Protein AF-A0A529JWL6-F1 (afdb_monomer)

Solvent-accessible surface area (backbone atoms only — not comparable to full-atom values): 9839 Å² total; per-residue (Å²): 133,87,52,90,36,44,70,46,51,49,50,80,41,69,64,76,77,77,43,55,65,69,27,37,66,40,86,48,99,91,45,70,48,69,49,48,100,53,53,45,78,74,45,37,69,55,52,40,50,47,36,57,48,30,50,21,13,23,59,88,80,44,39,93,70,64,58,85,67,98,51,76,62,84,35,69,44,78,79,69,52,75,73,53,47,50,50,47,51,55,41,43,75,72,74,47,67,80,52,67,65,31,27,15,45,39,62,70,55,35,54,72,80,41,95,60,98,66,70,72,57,63,71,93,61,78,22,57,40,25,49,37,71,19,53,45,51,59,52,58,72,41,87,91,52,80,90,82,77,96,73,80,87,86,80,84,86,80,85,130

Sequence (160 aa):
YYYVGGNSKFYGAVLIRYRRQDFSAMEHYGGISPAWPFSYEHFEPWYSRAEQLFRVRGALGEDPTEPFHSIPYAFGPVPDEPPIARARAELKGLGLHPASLPLGVDIDAWLKDGQTGWDAFPNTGTGKVDAQTGPLTEALTD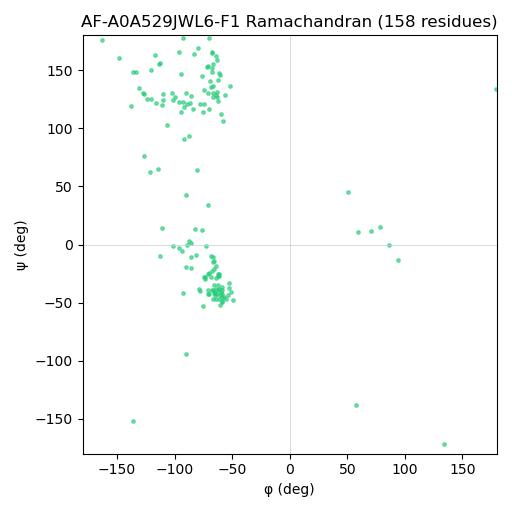RNIRLETGAHVEYLEASS

Structure (mmCIF, N/CA/C/O backbone):
data_AF-A0A529JWL6-F1
#
_entry.id   AF-A0A529JWL6-F1
#
loop_
_atom_site.group_PDB
_atom_site.id
_atom_site.type_symbol
_atom_site.label_atom_id
_atom_site.label_alt_id
_atom_site.label_comp_id
_atom_site.label_asym_id
_atom_site.label_entity_id
_atom_site.label_seq_id
_atom_site.pdbx_PDB_ins_code
_atom_site.Cartn_x
_atom_site.Cartn_y
_atom_site.Cartn_z
_atom_site.occupancy
_atom_site.B_iso_or_equiv
_atom_site.auth_seq_id
_atom_site.auth_comp_id
_atom_site.auth_asym_id
_atom_site.auth_atom_id
_atom_site.pdbx_PDB_model_num
ATOM 1 N N . TYR A 1 1 ? 0.343 8.907 -19.791 1.00 52.03 1 TYR A N 1
ATOM 2 C CA . TYR A 1 1 ? 0.206 8.009 -18.625 1.00 52.03 1 TYR A CA 1
ATOM 3 C C . TYR A 1 1 ? 0.906 6.660 -18.829 1.00 52.03 1 TYR A C 1
ATOM 5 O O . TYR A 1 1 ? 0.469 5.662 -18.278 1.00 52.03 1 TYR A O 1
ATOM 13 N N . TYR A 1 2 ? 2.026 6.613 -19.560 1.00 69.19 2 TYR A N 1
ATOM 14 C CA . TYR A 1 2 ? 2.760 5.370 -19.823 1.00 69.19 2 TYR A CA 1
ATOM 15 C C . TYR A 1 2 ? 4.216 5.559 -19.407 1.00 69.19 2 TYR A C 1
ATOM 17 O O . TYR A 1 2 ? 5.091 5.808 -20.228 1.00 69.19 2 TYR A O 1
ATOM 25 N N . TYR A 1 3 ? 4.439 5.528 -18.097 1.00 85.69 3 TYR A N 1
ATOM 26 C CA . TYR A 1 3 ? 5.771 5.522 -17.500 1.00 85.69 3 TYR A CA 1
ATOM 27 C C . TYR A 1 3 ? 5.987 4.188 -16.800 1.00 85.69 3 TYR A C 1
ATOM 29 O O . TYR A 1 3 ? 5.025 3.536 -16.386 1.00 85.69 3 TYR A O 1
ATOM 37 N N . VAL A 1 4 ? 7.247 3.792 -16.640 1.00 90.50 4 VAL A N 1
ATOM 38 C CA . VAL A 1 4 ? 7.602 2.634 -15.815 1.00 90.50 4 VAL A CA 1
ATOM 39 C C . VAL A 1 4 ? 7.043 2.861 -14.401 1.00 90.50 4 VAL A C 1
ATOM 41 O O . VAL A 1 4 ? 7.210 3.938 -13.840 1.00 90.50 4 VAL A O 1
ATOM 44 N N . GLY A 1 5 ? 6.303 1.886 -13.862 1.00 89.62 5 GLY A N 1
ATOM 45 C CA . GLY A 1 5 ? 5.543 2.008 -12.605 1.00 89.62 5 GLY A CA 1
ATOM 46 C C . GLY A 1 5 ? 4.069 2.425 -12.769 1.00 89.62 5 GLY A C 1
ATOM 47 O O . GLY A 1 5 ? 3.274 2.269 -11.840 1.00 89.62 5 GLY A O 1
ATOM 48 N N . GLY A 1 6 ? 3.661 2.898 -13.949 1.00 90.12 6 GLY A N 1
ATOM 49 C CA . GLY A 1 6 ? 2.260 3.171 -14.282 1.00 90.12 6 GLY A CA 1
ATOM 50 C C . GLY A 1 6 ? 1.580 4.160 -13.329 1.00 90.12 6 GLY A C 1
ATOM 51 O O . GLY A 1 6 ? 2.167 5.161 -12.915 1.00 90.12 6 GLY A O 1
ATOM 52 N N . ASN A 1 7 ? 0.329 3.873 -12.959 1.00 88.50 7 ASN A N 1
ATOM 53 C CA . ASN A 1 7 ? -0.484 4.763 -12.119 1.00 88.50 7 ASN A CA 1
ATOM 54 C C . ASN A 1 7 ? 0.052 4.924 -10.687 1.00 88.50 7 ASN A C 1
ATOM 56 O O . ASN A 1 7 ? -0.225 5.938 -10.047 1.00 88.50 7 ASN A O 1
ATOM 60 N N . SER A 1 8 ? 0.874 3.990 -10.197 1.00 89.00 8 SER A N 1
ATOM 61 C CA . SER A 1 8 ? 1.496 4.113 -8.869 1.00 89.00 8 SER A CA 1
ATOM 62 C C . SER A 1 8 ? 2.486 5.284 -8.772 1.00 89.00 8 SER A C 1
ATOM 64 O O . SER A 1 8 ? 2.791 5.753 -7.683 1.00 89.00 8 SER A O 1
ATOM 66 N N . LYS A 1 9 ? 2.903 5.878 -9.898 1.00 86.19 9 LYS A N 1
ATOM 67 C CA . LYS A 1 9 ? 3.632 7.157 -9.883 1.00 86.19 9 LYS A CA 1
ATOM 68 C C . LYS A 1 9 ? 2.809 8.310 -9.297 1.00 86.19 9 LYS A C 1
ATOM 70 O O . LYS A 1 9 ? 3.367 9.231 -8.702 1.00 86.19 9 LYS A O 1
ATOM 75 N N . PHE A 1 10 ? 1.483 8.240 -9.392 1.00 82.81 10 PHE A N 1
ATOM 76 C CA . PHE A 1 10 ? 0.569 9.326 -9.023 1.00 82.81 10 PHE A CA 1
ATOM 77 C C . PHE A 1 10 ? -0.303 9.030 -7.800 1.00 82.81 10 PHE A C 1
ATOM 79 O O . PHE A 1 10 ? -0.957 9.935 -7.303 1.00 82.81 10 PHE A O 1
ATOM 86 N N . TYR A 1 11 ? -0.320 7.795 -7.299 1.00 85.94 11 TYR A N 1
ATOM 87 C CA . TYR A 1 11 ? -1.153 7.435 -6.148 1.00 85.94 11 TYR A CA 1
ATOM 88 C C . TYR A 1 11 ? -0.700 8.114 -4.833 1.00 85.94 11 TYR A C 1
ATOM 90 O O . TYR A 1 11 ? 0.433 8.597 -4.740 1.00 85.94 11 TYR A O 1
ATOM 98 N N . GLY A 1 12 ? -1.557 8.093 -3.809 1.00 87.50 12 GLY A N 1
ATOM 99 C CA . GLY A 1 12 ? -1.258 8.605 -2.459 1.00 87.50 12 GLY A CA 1
ATOM 100 C C . GLY A 1 12 ? -0.485 7.631 -1.556 1.00 87.50 12 GLY A C 1
ATOM 101 O O . GLY A 1 12 ? -0.454 7.809 -0.349 1.00 87.50 12 GLY A O 1
ATOM 102 N N . ALA A 1 13 ? 0.083 6.554 -2.112 1.00 91.25 13 ALA A N 1
ATOM 103 C CA . ALA A 1 13 ? 0.859 5.534 -1.391 1.00 91.25 13 ALA A CA 1
ATOM 104 C C . ALA A 1 13 ? 0.151 4.779 -0.252 1.00 91.25 13 ALA A C 1
ATOM 106 O O . ALA A 1 13 ? 0.805 4.030 0.472 1.00 91.25 13 ALA A O 1
ATOM 107 N N . VAL A 1 14 ? -1.168 4.919 -0.119 1.00 94.50 14 VAL A N 1
ATOM 108 C CA . VAL A 1 14 ? -1.974 4.143 0.829 1.00 94.50 14 VAL A CA 1
ATOM 109 C C . VAL A 1 14 ? -2.146 2.715 0.308 1.00 94.50 14 VAL A C 1
ATOM 111 O O . VAL A 1 14 ? -2.683 2.504 -0.780 1.00 94.50 14 VAL A O 1
ATOM 114 N N . LEU A 1 15 ? -1.691 1.734 1.086 1.00 95.69 15 LEU A N 1
ATOM 115 C CA . LEU A 1 15 ? -1.617 0.319 0.707 1.00 95.69 15 LEU A CA 1
ATOM 116 C C . LEU A 1 15 ? -2.435 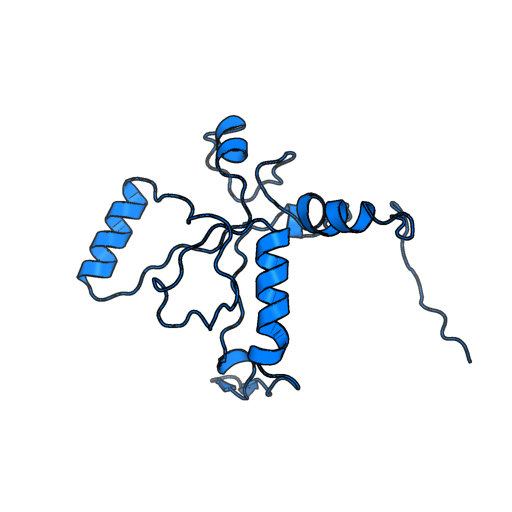-0.545 1.678 1.00 95.69 15 LEU A C 1
ATOM 118 O O . LEU A 1 15 ? -1.904 -1.389 2.391 1.00 95.69 15 LEU A O 1
ATOM 122 N N . ILE A 1 16 ? -3.744 -0.297 1.726 1.00 95.88 16 ILE A N 1
ATOM 123 C CA . ILE A 1 16 ? -4.677 -1.013 2.608 1.00 95.88 16 ILE A CA 1
ATOM 124 C C . ILE A 1 16 ? -4.949 -2.425 2.067 1.00 95.88 16 ILE A C 1
ATOM 126 O O . ILE A 1 16 ? -5.266 -2.597 0.886 1.00 95.88 16 ILE A O 1
ATOM 130 N N . ARG A 1 17 ? -4.876 -3.436 2.943 1.00 97.44 17 ARG A N 1
ATOM 131 C CA . ARG A 1 17 ? -5.356 -4.791 2.637 1.00 97.44 17 ARG A CA 1
ATOM 132 C C . ARG A 1 17 ? -6.875 -4.797 2.494 1.00 97.44 17 ARG A C 1
ATOM 134 O O . ARG A 1 17 ? -7.582 -4.095 3.214 1.00 97.44 17 ARG A O 1
ATOM 141 N N . TYR A 1 18 ? -7.387 -5.672 1.638 1.00 96.50 18 TYR A N 1
ATOM 142 C CA . TYR A 1 18 ? -8.810 -6.005 1.690 1.00 96.50 18 TYR A CA 1
ATOM 143 C C . TYR A 1 18 ? -9.138 -6.636 3.044 1.00 96.50 18 TYR A C 1
ATOM 145 O O . TYR A 1 18 ? -8.307 -7.328 3.643 1.00 96.50 18 TYR A O 1
ATOM 153 N N . ARG A 1 19 ? -10.356 -6.407 3.529 1.00 95.81 19 ARG A N 1
ATOM 154 C CA . ARG A 1 19 ? -10.857 -7.013 4.761 1.00 95.81 19 ARG A CA 1
ATOM 155 C C . ARG A 1 19 ? -11.131 -8.485 4.513 1.00 95.81 19 ARG A C 1
ATOM 157 O O . ARG A 1 19 ? -11.481 -8.889 3.410 1.00 95.81 19 ARG A O 1
ATOM 164 N N . ARG A 1 20 ? -11.052 -9.306 5.565 1.00 96.56 20 ARG A N 1
ATOM 165 C CA . ARG A 1 20 ? -11.373 -10.742 5.458 1.00 96.56 20 ARG A CA 1
ATOM 166 C C . ARG A 1 20 ? -12.760 -10.981 4.844 1.00 96.56 20 ARG A C 1
ATOM 168 O O . ARG A 1 20 ? -12.939 -11.924 4.080 1.00 96.56 20 ARG A O 1
ATOM 175 N N . GLN A 1 21 ? -13.723 -10.125 5.182 1.00 95.00 21 GLN A N 1
ATOM 176 C CA . GLN A 1 21 ? -15.107 -10.212 4.714 1.00 95.00 21 GLN A CA 1
ATOM 177 C C . GLN A 1 21 ? -15.246 -9.925 3.214 1.00 95.00 21 GLN A C 1
ATOM 179 O O . GLN A 1 21 ? -16.106 -10.537 2.592 1.00 95.00 21 GLN A O 1
ATOM 184 N N . ASP A 1 22 ? -14.356 -9.117 2.623 1.00 95.31 22 ASP A N 1
ATOM 185 C CA . ASP A 1 22 ? -14.384 -8.775 1.190 1.00 95.31 22 ASP A CA 1
ATOM 186 C C . ASP A 1 22 ? -14.154 -10.003 0.287 1.00 95.31 22 ASP A C 1
ATOM 188 O O . ASP A 1 22 ? -14.491 -9.989 -0.895 1.00 95.31 22 ASP A O 1
ATOM 192 N N . PHE A 1 23 ? -13.594 -11.086 0.841 1.00 97.12 23 PHE A N 1
ATOM 193 C CA . PHE A 1 23 ? -13.409 -12.365 0.146 1.00 97.12 23 PHE A CA 1
ATOM 194 C C . PHE A 1 23 ? -14.645 -13.277 0.226 1.00 97.12 23 PHE A C 1
ATOM 196 O O . PHE A 1 23 ? -14.707 -14.294 -0.464 1.00 97.12 23 PHE A O 1
ATOM 203 N N . SER A 1 24 ? -15.631 -12.936 1.058 1.00 96.31 24 SER A N 1
ATOM 204 C CA . SER A 1 24 ? -16.904 -13.656 1.192 1.00 96.31 24 SER A CA 1
ATOM 205 C C . SER A 1 24 ? -17.995 -13.008 0.340 1.00 96.31 24 SER A C 1
ATOM 207 O O . SER A 1 24 ? -17.852 -11.879 -0.118 1.00 96.31 24 SER A O 1
ATOM 209 N N . ALA A 1 25 ? -19.111 -13.711 0.136 1.00 96.94 25 ALA A N 1
ATOM 210 C CA . ALA A 1 25 ? -20.277 -13.086 -0.476 1.00 96.94 25 ALA A CA 1
ATOM 211 C C . ALA A 1 25 ? -20.833 -12.012 0.471 1.00 96.94 25 ALA A C 1
ATOM 213 O O . ALA A 1 25 ? -21.052 -12.288 1.653 1.00 96.94 25 ALA A O 1
ATOM 214 N N . MET A 1 26 ? -21.067 -10.808 -0.047 1.00 94.75 26 MET A N 1
ATOM 215 C CA . MET A 1 26 ? -21.571 -9.676 0.730 1.00 94.75 26 MET A CA 1
ATOM 216 C C . MET A 1 26 ? -22.803 -9.075 0.069 1.00 94.75 26 MET A C 1
ATOM 218 O O . MET A 1 26 ? -22.806 -8.781 -1.126 1.00 94.75 26 MET A O 1
ATOM 222 N N . GLU A 1 27 ? -23.852 -8.880 0.859 1.00 95.31 27 GLU A N 1
ATOM 223 C CA . GLU A 1 27 ? -25.057 -8.189 0.419 1.00 95.31 27 GLU A CA 1
ATOM 224 C C . GLU A 1 27 ? -24.891 -6.682 0.628 1.00 95.31 27 GLU A C 1
ATOM 226 O O . GLU A 1 27 ? -24.658 -6.204 1.740 1.00 95.31 27 GLU A O 1
ATOM 231 N N . HIS A 1 28 ? -25.018 -5.927 -0.456 1.00 92.88 28 HIS A N 1
ATOM 232 C CA . HIS A 1 28 ? -25.075 -4.474 -0.445 1.00 92.88 28 HIS A CA 1
ATOM 233 C C . HIS A 1 28 ? -26.430 -4.017 -0.980 1.00 92.88 28 HIS A C 1
ATOM 235 O O . HIS A 1 28 ? -27.121 -4.750 -1.684 1.00 92.88 28 HIS A O 1
ATOM 241 N N . TYR A 1 29 ? -26.783 -2.756 -0.728 1.00 93.00 29 TYR A N 1
ATOM 242 C CA . TYR A 1 29 ? -28.035 -2.174 -1.224 1.00 93.00 29 TYR A CA 1
ATOM 243 C C . TYR A 1 29 ? -28.225 -2.339 -2.748 1.00 93.00 29 TYR A C 1
ATOM 245 O O . TYR A 1 29 ? -29.344 -2.498 -3.222 1.00 93.00 29 TYR A O 1
ATOM 253 N N . GLY A 1 30 ? -27.127 -2.313 -3.515 1.00 93.56 30 GLY A N 1
ATOM 254 C CA . GLY A 1 30 ? -27.131 -2.453 -4.976 1.00 93.56 30 GLY A CA 1
ATOM 255 C C . GLY A 1 30 ? -27.033 -3.889 -5.506 1.00 93.56 30 GLY A C 1
ATOM 256 O O . GLY A 1 30 ? -27.008 -4.064 -6.722 1.00 93.56 30 GLY A O 1
ATOM 257 N N . GLY A 1 31 ? -26.951 -4.901 -4.638 1.00 94.75 31 GLY A N 1
ATOM 258 C CA . GLY A 1 31 ? -26.814 -6.306 -5.025 1.00 94.75 31 GLY A CA 1
ATOM 259 C C . GLY A 1 31 ? -25.738 -7.058 -4.242 1.00 94.75 31 GLY A C 1
ATOM 260 O O . GLY A 1 31 ? -25.176 -6.558 -3.268 1.00 94.75 31 GLY A O 1
ATOM 261 N N . ILE A 1 32 ? -25.458 -8.284 -4.681 1.00 96.31 32 ILE A N 1
ATOM 262 C CA . ILE A 1 32 ? -24.499 -9.181 -4.030 1.00 96.31 32 ILE A CA 1
ATOM 263 C C . ILE A 1 32 ? -23.123 -9.012 -4.679 1.00 96.31 32 ILE A C 1
ATOM 265 O O . ILE A 1 32 ? -22.975 -9.235 -5.881 1.00 96.31 32 ILE A O 1
ATOM 269 N N . SER A 1 33 ? -22.113 -8.673 -3.876 1.00 94.81 33 SER A N 1
ATOM 270 C CA . SER A 1 33 ? -20.712 -8.894 -4.238 1.00 94.81 33 SER A CA 1
ATOM 271 C C . SER A 1 33 ? -20.423 -10.389 -4.071 1.00 94.81 33 SER A C 1
ATOM 273 O O . SER A 1 33 ? -20.543 -10.894 -2.949 1.00 94.81 33 SER A O 1
ATOM 275 N N . PRO A 1 34 ? -20.137 -11.142 -5.148 1.00 96.56 34 PRO A N 1
ATOM 276 C CA . PRO A 1 34 ? -19.907 -12.575 -5.041 1.00 96.56 34 PRO A CA 1
ATOM 277 C C . PRO A 1 34 ? -18.619 -12.867 -4.266 1.00 96.56 34 PRO A C 1
ATOM 279 O O . PRO A 1 34 ? -17.669 -12.086 -4.288 1.00 96.56 34 PRO A O 1
ATOM 282 N N . ALA A 1 35 ? -18.582 -14.029 -3.614 1.00 97.50 35 ALA A N 1
ATOM 283 C CA . ALA A 1 35 ? -17.377 -14.499 -2.946 1.00 97.50 35 ALA A CA 1
ATOM 284 C C . ALA A 1 35 ? -16.224 -14.664 -3.943 1.00 97.50 35 ALA A C 1
ATOM 286 O O . ALA A 1 35 ? -16.419 -15.090 -5.087 1.00 97.50 35 ALA A O 1
ATOM 287 N N . TRP A 1 36 ? -15.013 -14.389 -3.474 1.00 97.62 36 TRP A N 1
ATOM 288 C CA . TRP A 1 36 ? -13.808 -14.717 -4.217 1.00 97.62 36 TRP A CA 1
ATOM 289 C C . TRP A 1 36 ? -13.597 -16.238 -4.210 1.00 97.62 36 TRP A C 1
ATOM 291 O O . TRP A 1 36 ? -14.003 -16.919 -3.266 1.00 97.62 36 TRP A O 1
ATOM 301 N N . PRO A 1 37 ? -12.916 -16.801 -5.223 1.00 97.38 37 PRO A N 1
ATOM 302 C CA . PRO A 1 37 ? -12.588 -18.228 -5.237 1.00 97.38 37 PRO A CA 1
ATOM 303 C C . PRO A 1 37 ? -11.558 -18.630 -4.164 1.00 97.38 37 PRO A C 1
ATOM 305 O O . PRO A 1 37 ? -11.333 -19.820 -3.953 1.00 97.38 37 PRO A O 1
ATOM 308 N N . PHE A 1 38 ? -10.934 -17.662 -3.484 1.00 97.56 38 PHE A N 1
ATOM 309 C CA . PHE A 1 38 ? -9.939 -17.877 -2.435 1.00 97.56 38 PHE A CA 1
ATOM 310 C C . PHE A 1 38 ? -10.238 -16.993 -1.222 1.00 97.56 38 PHE A C 1
ATOM 312 O O . PHE A 1 38 ? -10.751 -15.886 -1.376 1.00 97.56 38 PHE A O 1
ATOM 319 N N . SER A 1 39 ? -9.894 -17.468 -0.022 1.00 97.81 39 SER A N 1
ATOM 320 C CA . SER A 1 39 ? -10.059 -16.691 1.208 1.00 97.81 39 SER A CA 1
ATOM 321 C C . SER A 1 39 ? -8.943 -15.662 1.392 1.00 97.81 39 SER A C 1
ATOM 323 O O . SER A 1 39 ? -7.903 -15.713 0.733 1.00 97.81 39 SER A O 1
ATOM 325 N N . TYR A 1 40 ? -9.122 -14.765 2.362 1.00 98.25 40 TYR A N 1
ATOM 326 C CA . TYR A 1 40 ? -8.071 -13.846 2.787 1.00 98.25 40 TYR A CA 1
ATOM 327 C C . TYR A 1 40 ? -6.773 -14.574 3.162 1.00 98.25 40 TYR A C 1
ATOM 329 O O . TYR A 1 40 ? -5.693 -14.161 2.757 1.00 98.25 40 TYR A O 1
ATOM 337 N N . GLU A 1 41 ? -6.868 -15.686 3.892 1.00 98.06 41 GLU A N 1
ATOM 338 C CA . GLU A 1 41 ? -5.721 -16.474 4.358 1.00 98.06 41 GLU A CA 1
ATOM 339 C C . GLU A 1 41 ? -4.884 -17.030 3.199 1.00 98.06 41 GLU A C 1
ATOM 341 O O . GLU A 1 41 ? -3.681 -17.224 3.354 1.00 98.06 41 GLU A O 1
ATOM 346 N N . HIS A 1 42 ? -5.490 -17.243 2.025 1.00 98.19 42 HIS A N 1
ATOM 347 C CA . HIS A 1 42 ? -4.754 -17.610 0.817 1.00 98.19 42 HIS A CA 1
ATOM 348 C C . HIS A 1 42 ? -3.837 -16.473 0.338 1.00 98.19 42 HIS A C 1
ATOM 350 O O . HIS A 1 42 ? -2.714 -16.718 -0.105 1.00 98.19 42 HIS A O 1
ATOM 356 N N . PHE A 1 43 ? -4.305 -15.226 0.437 1.00 98.12 43 PHE A N 1
ATOM 357 C CA . PHE A 1 43 ? -3.573 -14.035 0.006 1.00 98.12 43 PHE A CA 1
ATOM 358 C C . PHE A 1 43 ? -2.699 -13.414 1.095 1.00 98.12 43 PHE A C 1
ATOM 360 O O . PHE A 1 43 ? -1.774 -12.678 0.769 1.00 98.12 43 PHE A O 1
ATOM 367 N N . GLU A 1 44 ? -2.950 -13.709 2.369 1.00 98.44 44 GLU A N 1
ATOM 368 C CA . GLU A 1 44 ? -2.252 -13.116 3.512 1.00 98.44 44 GLU A CA 1
ATOM 369 C C . GLU A 1 44 ? -0.717 -13.160 3.372 1.00 98.44 44 GLU A C 1
ATOM 371 O O . GLU A 1 44 ? -0.096 -12.098 3.488 1.00 98.44 44 GLU A O 1
ATOM 376 N N . PRO A 1 45 ? -0.080 -14.296 3.012 1.00 98.31 45 PRO A N 1
ATOM 377 C CA . PRO A 1 45 ? 1.374 -14.329 2.863 1.00 98.31 45 PRO A CA 1
ATOM 378 C C . PRO A 1 45 ? 1.875 -13.421 1.732 1.00 98.31 45 PRO A C 1
ATOM 380 O O . PRO A 1 45 ? 2.995 -12.913 1.782 1.00 98.31 45 PRO A O 1
ATOM 383 N N . TRP A 1 46 ? 1.052 -13.208 0.703 1.00 97.81 46 TRP A N 1
ATOM 384 C CA . TRP A 1 46 ? 1.368 -12.344 -0.433 1.00 97.81 46 TRP A CA 1
ATOM 385 C C . TRP A 1 46 ? 1.175 -10.870 -0.099 1.00 97.81 46 TRP A C 1
ATOM 387 O O . TRP A 1 46 ? 2.020 -10.066 -0.486 1.00 97.81 46 TRP A O 1
ATOM 397 N N . TYR A 1 47 ? 0.144 -10.521 0.676 1.00 98.25 47 TYR A N 1
ATOM 398 C CA . TYR A 1 47 ? 0.012 -9.179 1.241 1.00 98.25 47 TYR A CA 1
ATOM 399 C C . TYR A 1 47 ? 1.214 -8.837 2.120 1.00 98.25 47 TYR A C 1
ATOM 401 O O . TYR A 1 47 ? 1.846 -7.806 1.908 1.00 98.25 47 TYR A O 1
ATOM 409 N N . SER A 1 48 ? 1.594 -9.744 3.024 1.00 98.19 48 SER A N 1
ATOM 410 C CA . SER A 1 48 ? 2.763 -9.573 3.889 1.00 98.19 48 SER A CA 1
ATOM 411 C C . SER A 1 48 ? 4.042 -9.342 3.079 1.00 98.19 48 SER A C 1
ATOM 413 O O . SER A 1 48 ? 4.789 -8.409 3.358 1.00 98.19 48 SER A O 1
ATOM 415 N N . ARG A 1 49 ? 4.283 -10.123 2.017 1.00 97.06 49 ARG A N 1
ATOM 416 C CA . ARG A 1 49 ? 5.438 -9.916 1.120 1.00 97.06 49 ARG A CA 1
ATOM 417 C C . ARG A 1 49 ? 5.370 -8.596 0.355 1.00 97.06 49 ARG A C 1
ATOM 419 O O . ARG A 1 49 ? 6.389 -7.920 0.235 1.00 97.06 49 ARG A O 1
ATOM 426 N N . ALA A 1 50 ? 4.196 -8.225 -0.153 1.00 97.06 50 ALA A N 1
ATOM 427 C CA . ALA A 1 50 ? 4.008 -6.958 -0.848 1.00 97.06 50 ALA A CA 1
ATOM 428 C C . ALA A 1 50 ? 4.321 -5.777 0.081 1.00 97.06 50 ALA A C 1
ATOM 430 O O . ALA A 1 50 ? 5.052 -4.875 -0.311 1.00 97.06 50 ALA A O 1
ATOM 431 N N . GLU A 1 51 ? 3.867 -5.814 1.333 1.00 97.81 51 GLU A N 1
ATOM 432 C CA . GLU A 1 51 ? 4.174 -4.777 2.322 1.00 97.81 51 GLU A CA 1
ATOM 433 C C . GLU A 1 51 ? 5.678 -4.617 2.568 1.00 97.81 51 GLU A C 1
ATOM 435 O O . GLU A 1 51 ? 6.150 -3.488 2.701 1.00 97.81 51 GLU A O 1
ATOM 440 N N . GLN A 1 52 ? 6.449 -5.713 2.562 1.00 96.56 52 GLN A N 1
ATOM 441 C CA . GLN A 1 52 ? 7.913 -5.639 2.644 1.00 96.56 52 GLN A CA 1
ATOM 442 C C . GLN A 1 52 ? 8.517 -4.981 1.393 1.00 96.56 52 GLN A C 1
ATOM 444 O O . GLN A 1 52 ? 9.334 -4.070 1.516 1.00 96.56 52 GLN A O 1
ATOM 449 N N . LEU A 1 53 ? 8.083 -5.392 0.194 1.00 95.19 53 LEU A N 1
ATOM 450 C CA . LEU A 1 53 ? 8.570 -4.846 -1.084 1.00 95.19 53 LEU A CA 1
ATOM 451 C C . LEU A 1 53 ? 8.267 -3.352 -1.238 1.00 95.19 53 LEU A C 1
ATOM 453 O O . LEU A 1 53 ? 9.097 -2.587 -1.726 1.00 95.19 53 LEU A O 1
ATOM 457 N N . PHE A 1 54 ? 7.084 -2.931 -0.798 1.00 95.44 54 PHE A N 1
ATOM 458 C CA . PHE A 1 54 ? 6.657 -1.535 -0.806 1.00 95.44 54 PHE A CA 1
ATOM 459 C C . PHE A 1 54 ? 7.118 -0.754 0.433 1.00 95.44 54 PHE A C 1
ATOM 461 O O . 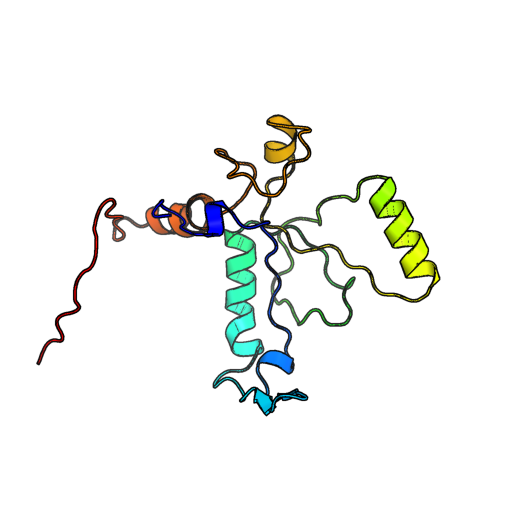PHE A 1 54 ? 6.820 0.434 0.545 1.00 95.44 54 PHE A O 1
ATOM 468 N N . ARG A 1 55 ? 7.860 -1.396 1.351 1.00 95.56 55 ARG A N 1
ATOM 469 C CA . ARG A 1 55 ? 8.381 -0.799 2.592 1.00 95.56 55 ARG A CA 1
ATOM 470 C C . ARG A 1 55 ? 7.290 -0.079 3.392 1.00 95.56 55 ARG A C 1
ATOM 472 O O . ARG A 1 55 ? 7.481 1.044 3.856 1.00 95.56 55 ARG A O 1
ATOM 479 N N . VAL A 1 56 ? 6.135 -0.723 3.523 1.00 97.12 56 VAL A N 1
ATOM 480 C CA . VAL A 1 56 ? 4.942 -0.124 4.124 1.00 97.12 56 VAL A CA 1
ATOM 481 C C . VAL A 1 56 ? 5.185 0.214 5.594 1.00 97.12 56 VAL A C 1
ATOM 483 O O . VAL A 1 56 ? 5.665 -0.609 6.378 1.00 97.12 56 VAL A O 1
ATOM 486 N N . ARG A 1 57 ? 4.829 1.448 5.949 1.00 97.50 57 ARG A N 1
ATOM 487 C CA . ARG A 1 57 ? 4.799 2.006 7.302 1.00 97.50 57 ARG A CA 1
ATOM 488 C C . ARG A 1 57 ? 3.388 1.902 7.851 1.00 97.50 57 ARG A C 1
ATOM 490 O O . ARG A 1 57 ? 2.479 2.464 7.247 1.00 97.50 57 ARG A O 1
ATOM 497 N N . GLY A 1 58 ? 3.198 1.238 8.985 1.00 97.12 58 GLY A N 1
ATOM 498 C CA . GLY A 1 58 ? 1.863 1.037 9.551 1.00 97.12 58 GLY A CA 1
ATOM 499 C C . GLY A 1 58 ? 1.879 0.630 11.020 1.00 97.12 58 GLY A C 1
ATOM 500 O O . GLY A 1 58 ? 2.941 0.438 11.614 1.00 97.12 58 GLY A O 1
ATOM 501 N N . ALA A 1 59 ? 0.690 0.510 11.610 1.00 96.94 59 ALA A N 1
ATOM 502 C CA . ALA A 1 59 ? 0.500 0.098 12.997 1.00 96.94 59 ALA A CA 1
ATOM 503 C C . ALA A 1 59 ? -0.663 -0.890 13.108 1.00 96.94 59 ALA A C 1
ATOM 505 O O . ALA A 1 59 ? -1.802 -0.538 12.820 1.00 96.94 59 ALA A O 1
ATOM 506 N N . LEU A 1 60 ? -0.366 -2.104 13.574 1.00 96.38 60 LEU A N 1
ATOM 507 C CA . LEU A 1 60 ? -1.386 -3.118 13.825 1.00 96.38 60 LEU A CA 1
ATOM 508 C C . LEU A 1 60 ? -2.148 -2.823 15.118 1.00 96.38 60 LEU A C 1
ATOM 510 O O . LEU A 1 60 ? -1.571 -2.378 16.111 1.00 96.38 60 LEU A O 1
ATOM 514 N N . GLY A 1 61 ? -3.440 -3.147 15.116 1.00 94.88 61 GLY A N 1
ATOM 515 C CA . GLY A 1 61 ? -4.306 -3.062 16.294 1.00 94.88 61 GLY A CA 1
ATOM 516 C C . GLY A 1 61 ? -4.939 -1.689 16.534 1.00 94.88 61 GLY A C 1
ATOM 517 O O . GLY A 1 61 ? -5.705 -1.549 17.486 1.00 94.88 61 GLY A O 1
ATOM 518 N N . GLU A 1 62 ? -4.664 -0.688 15.690 1.00 95.31 62 GLU A N 1
ATOM 519 C CA . GLU A 1 62 ? -5.398 0.585 15.725 1.00 95.31 62 GLU A CA 1
ATOM 520 C C . GLU A 1 62 ? -6.775 0.471 15.058 1.00 95.31 62 GLU A C 1
ATOM 522 O O . GLU A 1 62 ? -7.757 1.013 15.568 1.00 95.31 62 GLU A O 1
ATOM 527 N N . ASP A 1 63 ? -6.845 -0.249 13.937 1.00 95.38 63 ASP A N 1
ATOM 528 C CA . ASP A 1 63 ? -8.081 -0.540 13.218 1.00 95.38 63 ASP A CA 1
ATOM 529 C C . ASP A 1 63 ? -8.631 -1.909 13.661 1.00 95.38 63 ASP A C 1
ATOM 531 O O . ASP A 1 63 ? -8.016 -2.941 13.378 1.00 95.38 63 ASP A O 1
ATOM 535 N N . PRO A 1 64 ? -9.802 -1.964 14.324 1.00 94.25 64 PRO A N 1
ATOM 536 C CA . PRO A 1 64 ? -10.389 -3.223 14.789 1.00 94.25 64 PRO A CA 1
ATOM 537 C C . PRO A 1 64 ? -10.828 -4.151 13.645 1.00 94.25 64 PRO A C 1
ATOM 539 O O . PRO A 1 64 ? -11.171 -5.307 13.888 1.00 94.25 64 PRO A O 1
ATOM 542 N N . THR A 1 65 ? -10.849 -3.652 12.408 1.00 94.12 65 THR A N 1
ATOM 543 C CA . THR A 1 65 ? -11.193 -4.405 11.200 1.00 94.12 65 THR A CA 1
ATOM 544 C C . THR A 1 65 ? -9.966 -4.819 10.388 1.00 94.12 65 THR A C 1
ATOM 546 O O . THR A 1 65 ? -10.114 -5.460 9.343 1.00 94.12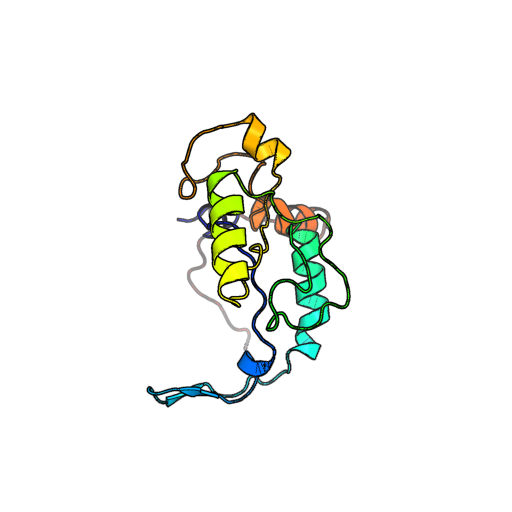 65 THR A O 1
ATOM 549 N N . GLU A 1 66 ? -8.750 -4.454 10.811 1.00 95.94 66 GLU A N 1
ATOM 550 C CA . GLU A 1 66 ? -7.525 -4.899 10.145 1.00 95.94 66 GLU A CA 1
ATOM 551 C C . GLU A 1 66 ? -7.424 -6.429 10.223 1.00 95.94 66 GLU A C 1
ATOM 553 O O . GLU A 1 66 ? -7.547 -7.010 11.307 1.00 95.94 66 GLU A O 1
ATOM 558 N N . PRO A 1 67 ? -7.306 -7.119 9.072 1.00 96.50 67 PRO A N 1
ATOM 559 C CA . PRO A 1 67 ? -7.227 -8.571 9.063 1.00 96.50 67 PRO A CA 1
ATOM 560 C C . PRO A 1 67 ? -5.887 -9.052 9.648 1.00 96.50 67 PRO A C 1
ATOM 562 O O . PRO A 1 67 ? -5.050 -8.264 10.057 1.00 96.50 67 PRO A O 1
ATOM 565 N N . PHE A 1 68 ? -5.679 -10.365 9.744 1.00 96.69 68 PHE A N 1
ATOM 566 C CA . PHE A 1 68 ? -4.469 -10.932 10.354 1.00 96.69 68 PHE A CA 1
ATOM 567 C C . PHE A 1 68 ? -3.204 -10.697 9.506 1.00 96.69 68 PHE A C 1
ATOM 569 O O . PHE A 1 68 ? -3.244 -10.873 8.294 1.00 96.69 68 PHE A O 1
ATOM 576 N N . HIS A 1 69 ? -2.069 -10.398 10.148 1.00 97.56 69 HIS A N 1
ATOM 577 C CA . HIS A 1 69 ? -0.750 -10.303 9.509 1.00 97.56 69 HIS A CA 1
ATOM 578 C C . HIS A 1 69 ? 0.179 -11.382 10.082 1.00 97.56 69 HIS A C 1
ATOM 580 O O . HIS A 1 69 ? 0.434 -11.401 11.287 1.00 97.56 69 HIS A O 1
ATOM 586 N N . SER A 1 70 ? 0.717 -12.261 9.235 1.00 97.19 70 SER A N 1
ATOM 587 C CA . SER A 1 70 ? 1.749 -13.233 9.626 1.00 97.19 70 SER A CA 1
ATOM 588 C C . SER A 1 70 ? 3.119 -12.583 9.805 1.00 97.19 70 SER A C 1
ATOM 590 O O . SER A 1 70 ? 3.925 -13.056 10.607 1.00 97.19 70 SER A O 1
ATOM 592 N N . ILE A 1 71 ? 3.370 -11.484 9.089 1.00 97.69 71 ILE A N 1
ATOM 593 C CA . ILE A 1 71 ? 4.557 -10.640 9.221 1.00 97.69 71 ILE A CA 1
ATOM 594 C C . ILE A 1 71 ? 4.071 -9.212 9.498 1.00 97.69 71 ILE A C 1
ATOM 596 O O . ILE A 1 71 ? 3.263 -8.700 8.721 1.00 97.69 71 ILE A O 1
ATOM 600 N N . PRO A 1 72 ? 4.524 -8.551 10.579 1.00 96.75 72 PRO A N 1
ATOM 601 C CA . PRO A 1 72 ? 4.138 -7.171 10.849 1.00 96.75 72 PRO A CA 1
ATOM 602 C C . PRO A 1 72 ? 4.718 -6.212 9.798 1.00 96.75 72 PRO A C 1
ATOM 604 O O . PRO A 1 72 ? 5.670 -6.543 9.084 1.00 96.75 72 PRO A O 1
ATOM 607 N N . TYR A 1 73 ? 4.186 -4.989 9.748 1.00 97.69 73 TYR A N 1
ATOM 608 C CA . TYR A 1 73 ? 4.800 -3.909 8.976 1.00 97.69 73 TYR A CA 1
ATOM 609 C C . TYR A 1 73 ? 6.284 -3.758 9.342 1.00 97.69 73 TYR A C 1
ATOM 611 O O . TYR A 1 73 ? 6.655 -3.790 10.516 1.00 97.69 73 TYR A O 1
ATOM 619 N N . ALA A 1 74 ? 7.136 -3.582 8.329 1.00 95.06 74 ALA A N 1
ATOM 620 C CA . ALA A 1 74 ? 8.585 -3.466 8.516 1.00 95.06 74 ALA A CA 1
ATOM 621 C C . ALA A 1 74 ? 8.990 -2.182 9.260 1.00 95.06 74 ALA A C 1
ATOM 623 O O . ALA A 1 74 ? 10.071 -2.100 9.842 1.00 95.06 74 ALA A O 1
ATOM 624 N N . PHE A 1 75 ? 8.122 -1.172 9.219 1.00 97.00 75 PHE A N 1
ATOM 625 C CA . PHE A 1 75 ? 8.361 0.155 9.758 1.00 97.00 75 PHE A CA 1
ATOM 626 C C . PHE A 1 75 ? 7.127 0.645 10.524 1.00 97.00 75 PHE A C 1
ATOM 628 O O . PHE A 1 75 ? 5.992 0.339 10.153 1.00 97.00 75 PHE A O 1
ATOM 635 N N . GLY A 1 76 ? 7.353 1.456 11.562 1.00 97.19 76 GLY A N 1
ATOM 636 C CA . GLY A 1 76 ? 6.273 2.137 12.282 1.00 97.19 76 GLY A CA 1
ATOM 637 C C . GLY A 1 76 ? 5.514 3.139 11.398 1.00 97.19 76 GLY A C 1
ATOM 638 O O . GLY A 1 76 ? 6.038 3.540 10.351 1.00 97.19 76 GLY A O 1
ATOM 639 N N . PRO A 1 77 ? 4.299 3.552 11.810 1.00 96.88 77 PRO A N 1
ATOM 640 C CA . PRO A 1 77 ? 3.441 4.436 11.024 1.00 96.88 77 PRO A CA 1
ATOM 641 C C . PRO A 1 77 ? 4.086 5.812 10.823 1.00 96.88 77 PRO A C 1
ATOM 643 O O . PRO A 1 77 ? 4.957 6.228 11.592 1.00 96.88 77 PRO A O 1
ATOM 646 N N . VAL A 1 78 ? 3.636 6.541 9.798 1.00 94.06 78 VAL A N 1
ATOM 647 C CA . VAL A 1 78 ? 4.012 7.953 9.633 1.00 94.06 78 VAL A CA 1
ATOM 648 C C . VAL A 1 78 ? 3.467 8.746 10.832 1.00 94.06 78 VAL A C 1
ATOM 650 O O . VAL A 1 78 ? 2.278 8.618 11.129 1.00 94.06 78 VAL A O 1
ATOM 653 N N . PRO A 1 79 ? 4.303 9.528 11.543 1.00 93.00 79 PRO A N 1
ATOM 654 C CA . PRO A 1 79 ? 3.851 10.287 12.703 1.00 93.00 79 PRO A CA 1
ATOM 655 C C . PRO A 1 79 ? 2.795 11.330 12.340 1.00 93.00 79 PRO A C 1
ATOM 657 O O . PRO A 1 79 ? 2.910 12.016 11.326 1.00 93.00 79 PRO A O 1
ATOM 660 N N . ASP A 1 80 ? 1.805 11.492 13.214 1.00 93.94 80 ASP A N 1
ATOM 661 C CA . ASP A 1 80 ? 0.818 12.557 13.085 1.00 93.94 80 ASP A CA 1
ATOM 662 C C . ASP A 1 80 ? 1.469 13.936 13.282 1.00 93.94 80 ASP A C 1
ATOM 664 O O . ASP A 1 80 ? 2.196 14.174 14.252 1.00 93.94 80 ASP A O 1
ATOM 668 N N . GLU A 1 81 ? 1.117 14.892 12.426 1.00 91.69 81 GLU A N 1
ATOM 669 C CA . GLU A 1 81 ? 1.347 16.308 12.714 1.00 91.69 81 GLU A CA 1
ATOM 670 C C . GLU A 1 81 ? 0.479 16.772 13.901 1.00 91.69 81 GLU A C 1
ATOM 672 O O . GLU A 1 81 ? -0.595 16.205 14.133 1.00 91.69 81 GLU A O 1
ATOM 677 N N . PRO A 1 82 ? 0.861 17.836 14.638 1.00 95.75 82 PRO A N 1
ATOM 678 C CA . PRO A 1 82 ? 0.122 18.270 15.826 1.00 95.75 82 PRO A CA 1
ATOM 679 C C . PRO A 1 82 ? -1.398 18.457 15.629 1.00 95.75 82 PRO A C 1
ATOM 681 O O . PRO A 1 82 ? -2.156 18.025 16.503 1.00 95.75 82 PRO A O 1
ATOM 684 N N . PRO A 1 83 ? -1.894 19.027 14.507 1.00 95.88 83 PRO A N 1
ATOM 685 C CA . PRO A 1 83 ? -3.334 19.109 14.253 1.00 95.88 83 PRO A CA 1
ATOM 686 C C . PRO A 1 83 ? -4.009 17.737 14.096 1.00 95.88 83 PRO A C 1
ATOM 688 O O . PRO A 1 83 ? -5.117 17.542 14.595 1.00 95.88 83 PRO A O 1
ATOM 691 N N . ILE A 1 84 ? -3.337 16.776 13.452 1.00 95.69 84 ILE A N 1
ATOM 692 C CA . ILE A 1 84 ? -3.845 15.412 13.251 1.00 95.69 84 ILE A CA 1
ATOM 693 C C . ILE A 1 84 ? -3.850 14.644 14.573 1.00 95.69 84 ILE A C 1
ATOM 695 O O . ILE A 1 84 ? -4.856 14.023 14.909 1.00 95.69 84 ILE A O 1
ATOM 699 N N . ALA A 1 85 ? -2.789 14.765 15.374 1.00 97.94 85 ALA A N 1
ATOM 700 C CA . ALA A 1 85 ? -2.707 14.140 16.692 1.00 97.94 85 ALA A CA 1
ATOM 701 C C . ALA A 1 85 ? -3.834 14.632 17.618 1.00 97.94 85 ALA A C 1
ATOM 703 O O . ALA A 1 85 ? -4.466 13.838 18.321 1.00 97.94 85 ALA A O 1
ATOM 704 N N . ARG A 1 86 ? -4.135 15.939 17.576 1.00 98.31 86 ARG A N 1
ATOM 705 C CA . ARG A 1 86 ? -5.278 16.524 18.288 1.00 98.31 86 ARG A CA 1
ATOM 706 C C . ARG A 1 86 ? -6.601 15.923 17.810 1.00 98.31 86 ARG A C 1
ATOM 708 O O . ARG A 1 86 ? -7.371 15.450 18.642 1.00 98.31 86 ARG A O 1
ATOM 715 N N . ALA A 1 87 ? -6.852 15.907 16.500 1.00 98.12 87 ALA A N 1
ATOM 716 C CA . ALA A 1 87 ? -8.079 15.339 15.941 1.00 98.12 87 ALA A CA 1
ATOM 717 C C . ALA A 1 87 ? -8.235 13.853 16.307 1.00 98.12 87 ALA A C 1
ATOM 719 O O . ALA A 1 87 ? -9.308 13.421 16.724 1.00 98.12 87 ALA A O 1
ATOM 720 N N . ARG A 1 88 ? -7.150 13.071 16.242 1.00 97.88 88 ARG A N 1
ATOM 721 C CA . ARG A 1 88 ? -7.132 11.665 16.659 1.00 97.88 88 ARG A CA 1
ATOM 722 C C . ARG A 1 88 ? -7.528 11.503 18.126 1.00 97.88 88 ARG A C 1
ATOM 724 O O . ARG A 1 88 ? -8.319 10.616 18.438 1.00 97.88 88 ARG A O 1
ATOM 731 N N . ALA A 1 89 ? -6.996 12.337 19.021 1.00 98.25 89 ALA A N 1
ATOM 732 C CA . ALA A 1 89 ? -7.335 12.296 20.442 1.00 98.25 89 ALA A CA 1
ATOM 733 C C . ALA A 1 89 ? -8.812 12.645 20.694 1.00 98.25 89 ALA A C 1
ATOM 735 O O . ALA A 1 89 ? -9.479 11.941 21.451 1.00 98.25 89 ALA A O 1
ATOM 736 N N . GLU A 1 90 ? -9.336 13.676 20.024 1.00 98.56 90 GLU A N 1
ATOM 737 C CA . GLU A 1 90 ? -10.750 14.067 20.110 1.00 98.56 90 GLU A CA 1
ATOM 738 C C . GLU A 1 90 ? -11.673 12.933 19.622 1.00 98.56 90 GLU A C 1
ATOM 740 O O . GLU A 1 90 ? -12.606 12.553 20.329 1.00 98.56 90 GLU A O 1
ATOM 745 N N . LEU A 1 91 ? -11.369 12.313 18.475 1.00 98.31 91 LEU A N 1
ATOM 746 C CA . LEU A 1 91 ? -12.134 11.181 17.932 1.00 98.31 91 LEU A CA 1
ATOM 747 C C . LEU A 1 91 ? -12.087 9.950 18.852 1.00 98.31 91 LEU A C 1
ATOM 749 O O . LEU A 1 91 ? -13.122 9.330 19.095 1.00 98.31 91 LEU A O 1
ATOM 753 N N . LYS A 1 92 ? -10.917 9.618 19.417 1.00 97.62 92 LYS A N 1
ATOM 754 C CA . LYS A 1 92 ? -10.797 8.543 20.421 1.00 97.62 92 LYS A CA 1
ATOM 755 C C . LYS A 1 92 ? -11.617 8.850 21.677 1.00 97.62 92 LYS A C 1
ATOM 757 O O . LYS A 1 92 ? -12.251 7.949 22.218 1.00 97.62 92 LYS A O 1
ATOM 762 N N . GLY A 1 93 ? -11.660 10.112 22.112 1.00 98.31 93 GLY A N 1
ATOM 763 C CA . GLY A 1 93 ? -12.497 10.561 23.230 1.00 98.31 93 GLY A CA 1
ATOM 764 C C . GLY A 1 93 ? -14.000 10.362 22.997 1.00 98.31 93 GLY A C 1
ATOM 765 O O . GLY A 1 93 ? -14.747 10.189 23.957 1.00 98.31 93 GLY A O 1
ATOM 766 N N . LEU A 1 94 ? -14.434 10.319 21.733 1.00 98.38 94 LEU A N 1
ATOM 767 C CA . LEU A 1 94 ? -15.808 10.001 21.325 1.00 98.38 94 LEU A CA 1
ATOM 768 C C . LEU A 1 94 ? -16.065 8.493 21.148 1.00 98.38 94 LEU A C 1
ATOM 770 O O . LEU A 1 94 ? -17.157 8.106 20.737 1.00 98.38 94 LEU A O 1
ATOM 774 N N . GLY A 1 95 ? -15.081 7.637 21.435 1.00 97.31 95 GLY A N 1
ATOM 775 C CA . GLY A 1 95 ? -15.184 6.188 21.244 1.00 97.31 95 GLY A CA 1
ATOM 776 C C . GLY A 1 95 ? -15.014 5.728 19.793 1.00 97.31 95 GLY A C 1
ATOM 777 O O . GLY A 1 95 ? -15.356 4.591 19.481 1.00 97.31 95 GLY A O 1
ATOM 778 N N . LEU A 1 96 ? -14.502 6.584 18.901 1.00 97.69 96 LEU A N 1
ATOM 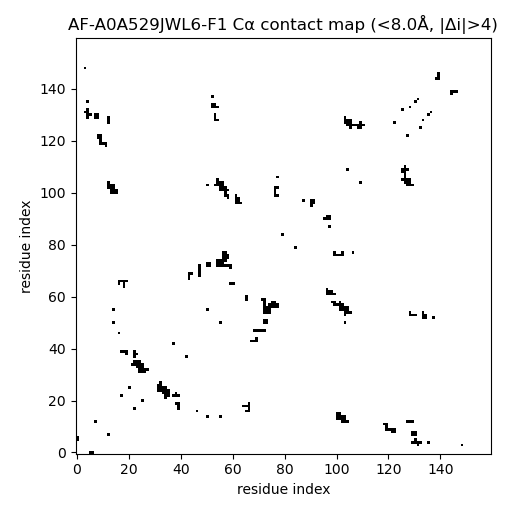779 C CA . LEU A 1 96 ? -14.172 6.203 17.525 1.00 97.69 96 LEU A CA 1
ATOM 780 C C . LEU A 1 96 ? -12.781 5.554 17.447 1.00 97.69 96 LEU A C 1
ATOM 782 O O . LEU A 1 96 ? -11.947 5.710 18.340 1.00 97.69 96 LEU A O 1
ATOM 786 N N . HIS A 1 97 ? -12.516 4.868 16.332 1.00 96.62 97 HIS A N 1
ATOM 787 C CA . HIS A 1 97 ? -11.287 4.101 16.094 1.00 96.62 97 HIS A CA 1
ATOM 788 C C . HIS A 1 97 ? -10.445 4.691 14.944 1.00 96.62 97 HIS A C 1
ATOM 790 O O . HIS A 1 97 ? -10.316 4.060 13.896 1.00 96.62 97 HIS A O 1
ATOM 796 N N . PRO A 1 98 ? -9.897 5.917 15.072 1.00 97.06 98 PRO A N 1
ATOM 797 C CA . PRO A 1 98 ? -8.995 6.456 14.060 1.00 97.06 98 PRO A CA 1
ATOM 798 C C . PRO A 1 98 ? -7.689 5.650 14.028 1.00 97.06 98 PRO A C 1
ATOM 800 O O . PRO A 1 98 ? -7.011 5.510 15.054 1.00 97.06 98 PRO A O 1
ATOM 803 N N . ALA A 1 99 ? -7.321 5.185 12.838 1.00 96.56 99 ALA A N 1
ATOM 804 C CA . ALA A 1 99 ? -6.141 4.368 12.594 1.00 96.56 99 ALA A CA 1
ATOM 805 C C . ALA A 1 99 ? -5.182 5.044 11.613 1.00 96.56 99 ALA A C 1
ATOM 807 O O . ALA A 1 99 ? -5.583 5.824 10.748 1.00 96.56 99 ALA A O 1
ATOM 808 N N . SER A 1 100 ? -3.900 4.749 11.779 1.00 96.69 100 SER A N 1
ATOM 809 C CA . SER A 1 100 ? -2.839 5.205 10.891 1.00 96.69 100 SER A CA 1
ATOM 810 C C . SER A 1 100 ? -2.945 4.481 9.556 1.00 96.69 100 SER A C 1
ATOM 812 O O . SER A 1 100 ? -3.043 3.257 9.513 1.00 96.69 100 SER A O 1
ATOM 814 N N . LEU A 1 101 ? -2.922 5.236 8.459 1.00 96.00 101 LEU A N 1
ATOM 815 C CA . LEU A 1 101 ? -2.956 4.638 7.131 1.00 96.00 101 LEU A CA 1
ATOM 816 C C . LEU A 1 101 ? -1.638 3.890 6.861 1.00 96.00 101 LEU A C 1
ATOM 818 O O . LEU A 1 101 ? -0.570 4.445 7.138 1.00 96.00 101 LEU A O 1
ATOM 822 N N . PRO A 1 102 ? -1.684 2.669 6.299 1.00 97.06 102 PRO A N 1
ATOM 823 C CA . PRO A 1 102 ? -0.486 1.977 5.850 1.00 97.06 102 PRO A CA 1
ATOM 824 C C . PRO A 1 102 ? 0.078 2.677 4.610 1.00 97.06 102 PRO A C 1
ATOM 826 O O . PRO A 1 102 ? -0.587 2.739 3.573 1.00 97.06 102 PRO A O 1
ATOM 829 N N . LEU A 1 103 ? 1.294 3.219 4.711 1.00 95.69 103 LEU A N 1
ATOM 830 C CA . LEU A 1 103 ? 1.893 4.081 3.687 1.00 95.69 103 LEU A CA 1
ATOM 831 C C . LEU A 1 103 ? 3.208 3.516 3.137 1.00 95.69 103 LEU A C 1
ATOM 833 O O . LEU A 1 103 ? 4.155 3.277 3.884 1.00 95.69 103 LEU A O 1
ATOM 837 N N . GLY A 1 104 ? 3.295 3.363 1.814 1.00 94.75 104 GLY A N 1
ATOM 838 C CA . GLY A 1 104 ? 4.523 3.019 1.083 1.00 94.75 104 GLY A CA 1
ATOM 839 C C . GLY A 1 104 ? 5.414 4.241 0.854 1.00 94.75 104 GLY A C 1
ATOM 840 O O . GLY A 1 104 ? 5.591 4.685 -0.281 1.00 94.75 104 GLY A O 1
ATOM 841 N N . VAL A 1 105 ? 5.921 4.837 1.933 1.00 90.62 105 VAL A N 1
ATOM 842 C CA . VAL A 1 105 ? 6.665 6.107 1.901 1.00 90.62 105 VAL A CA 1
ATOM 843 C C . VAL A 1 105 ? 7.969 5.975 2.682 1.00 90.62 105 VAL A C 1
ATOM 845 O O . VAL A 1 105 ? 7.997 5.484 3.810 1.00 90.62 105 VAL A O 1
ATOM 848 N N . ASP A 1 106 ? 9.065 6.463 2.114 1.00 90.00 106 ASP A N 1
ATOM 849 C CA . ASP A 1 106 ? 10.295 6.739 2.844 1.00 90.00 106 ASP A CA 1
ATOM 850 C C . ASP A 1 106 ? 10.218 8.166 3.408 1.00 90.00 106 ASP A C 1
ATOM 852 O O . ASP A 1 106 ? 10.500 9.141 2.711 1.00 90.00 106 ASP A O 1
ATOM 856 N N . ILE A 1 107 ? 9.749 8.289 4.656 1.00 86.88 107 ILE A N 1
ATOM 857 C CA . ILE A 1 107 ? 9.412 9.586 5.262 1.00 86.88 107 ILE A CA 1
ATOM 858 C C . ILE A 1 107 ? 10.619 10.523 5.384 1.00 86.88 107 ILE A C 1
ATOM 860 O O . ILE A 1 107 ? 10.476 11.726 5.185 1.00 86.88 107 ILE A O 1
ATOM 864 N N . ASP A 1 108 ? 11.812 9.985 5.639 1.00 87.81 108 ASP A N 1
ATOM 865 C CA . ASP A 1 108 ? 13.025 10.793 5.774 1.00 87.81 108 ASP A CA 1
ATOM 866 C C . ASP A 1 108 ? 13.442 11.369 4.417 1.00 87.81 108 ASP A C 1
ATOM 868 O O . ASP A 1 108 ? 13.770 12.552 4.304 1.00 87.81 108 ASP A O 1
ATOM 872 N N . ALA A 1 109 ? 13.371 10.551 3.360 1.00 86.62 109 ALA A N 1
ATOM 873 C CA . ALA A 1 109 ? 13.605 11.012 1.996 1.00 86.62 109 ALA A CA 1
ATOM 874 C C . ALA A 1 109 ? 12.527 12.010 1.542 1.00 86.62 109 ALA A C 1
ATOM 876 O O . ALA A 1 109 ? 12.855 13.031 0.941 1.00 86.62 109 ALA A O 1
ATOM 877 N N . TRP A 1 110 ? 11.257 11.752 1.869 1.00 81.69 110 TRP A N 1
ATOM 878 C CA . TRP A 1 110 ? 10.140 12.642 1.550 1.00 81.69 110 TRP A CA 1
ATOM 879 C C . TRP A 1 110 ? 10.325 14.035 2.165 1.00 81.69 110 TRP A C 1
ATOM 881 O O . TRP A 1 110 ? 10.240 15.037 1.460 1.00 81.69 110 TRP A O 1
ATOM 891 N N . LEU A 1 111 ? 10.644 14.105 3.461 1.00 81.44 111 LEU A N 1
ATOM 892 C CA . LEU A 1 111 ? 10.812 15.371 4.179 1.00 81.44 111 LEU A CA 1
ATOM 893 C C . LEU A 1 111 ? 12.064 16.152 3.756 1.00 81.44 111 LEU A C 1
ATOM 895 O O . LEU A 1 111 ? 12.095 17.373 3.909 1.00 81.44 111 LEU A O 1
ATOM 899 N N . LYS A 1 112 ? 13.090 15.477 3.217 1.00 82.38 112 LYS A N 1
ATOM 900 C CA . LYS A 1 112 ? 14.311 16.128 2.720 1.00 82.38 112 LYS A CA 1
ATOM 901 C C . LYS A 1 112 ? 14.054 16.988 1.481 1.00 82.38 112 LYS A C 1
ATOM 903 O O . LYS A 1 112 ? 14.632 18.069 1.373 1.00 82.38 112 LYS A O 1
ATOM 908 N N . ASP A 1 113 ? 13.199 16.514 0.577 1.00 69.31 113 ASP A N 1
ATOM 909 C CA . ASP A 1 113 ? 12.946 17.158 -0.717 1.00 69.31 113 ASP A CA 1
ATOM 910 C C . ASP A 1 113 ? 11.710 18.080 -0.707 1.00 69.31 113 ASP A C 1
ATOM 912 O O . ASP A 1 113 ? 11.456 18.782 -1.688 1.00 69.31 113 ASP A O 1
ATOM 916 N N . GLY A 1 114 ? 10.972 18.165 0.408 1.00 60.69 114 GLY A N 1
ATOM 917 C CA . GLY A 1 114 ? 9.953 19.198 0.578 1.00 60.69 114 GLY A CA 1
ATOM 918 C C . GLY A 1 114 ? 9.178 19.157 1.895 1.00 60.69 114 GLY A C 1
ATOM 919 O O . GLY A 1 114 ? 8.617 18.140 2.282 1.00 60.69 114 GLY A O 1
ATOM 920 N N . GLN A 1 115 ? 9.026 20.332 2.515 1.00 61.41 115 GLN A N 1
ATOM 921 C CA . GLN A 1 115 ? 7.881 20.675 3.378 1.00 61.41 115 GLN A CA 1
ATOM 922 C C . GLN A 1 115 ? 6.766 21.310 2.532 1.00 61.41 115 GLN A C 1
ATOM 924 O O . GLN A 1 115 ? 6.208 22.356 2.860 1.00 61.41 115 GLN A O 1
ATOM 929 N N . THR A 1 116 ? 6.508 20.748 1.356 1.00 58.97 116 THR A N 1
ATOM 930 C CA . THR A 1 116 ? 5.531 21.291 0.413 1.00 58.97 116 THR A CA 1
ATOM 931 C C . THR A 1 116 ? 4.255 20.465 0.513 1.00 58.97 116 THR A C 1
ATOM 933 O O . THR A 1 116 ? 4.315 19.252 0.350 1.00 58.97 116 THR A O 1
ATOM 936 N N . GLY A 1 117 ? 3.110 21.099 0.775 1.00 56.62 117 GLY A N 1
ATOM 937 C CA . GLY A 1 117 ? 1.824 20.437 1.055 1.00 56.62 117 GLY A CA 1
ATOM 938 C C . GLY A 1 117 ? 1.141 19.742 -0.133 1.00 56.62 117 GLY A C 1
ATOM 939 O O . GLY A 1 117 ? -0.082 19.774 -0.228 1.00 56.62 117 GLY A O 1
ATOM 940 N N . TRP A 1 118 ? 1.898 19.166 -1.069 1.00 54.62 118 TRP A N 1
ATOM 941 C CA . TRP A 1 118 ? 1.370 18.551 -2.287 1.00 54.62 118 TRP A CA 1
ATOM 942 C C . TRP A 1 118 ? 1.439 17.021 -2.212 1.00 54.62 118 TRP A C 1
ATOM 944 O O . TRP A 1 118 ? 2.488 16.428 -2.436 1.00 54.62 118 TRP A O 1
ATOM 954 N N . ASP A 1 119 ? 0.295 16.390 -1.945 1.00 56.88 119 ASP A N 1
ATOM 955 C CA . ASP A 1 119 ? 0.128 14.925 -1.858 1.00 56.88 119 ASP A CA 1
ATOM 956 C C . ASP A 1 119 ? -0.127 14.258 -3.237 1.00 56.88 119 ASP A C 1
ATOM 958 O O . ASP A 1 119 ? 0.139 13.080 -3.452 1.00 56.88 119 ASP A O 1
ATOM 962 N N . ALA A 1 120 ? -0.581 15.030 -4.235 1.00 55.38 120 ALA A N 1
ATOM 963 C CA . ALA A 1 120 ? -1.056 14.508 -5.527 1.00 55.38 120 ALA A CA 1
ATOM 964 C C . ALA A 1 120 ? -0.164 14.834 -6.747 1.00 55.38 120 ALA A C 1
ATOM 966 O O . ALA A 1 120 ? -0.600 14.683 -7.890 1.00 55.38 120 ALA A O 1
ATOM 967 N N . PHE A 1 121 ? 1.075 15.294 -6.543 1.00 59.38 121 PHE A N 1
ATOM 968 C CA . PHE A 1 121 ? 2.038 15.471 -7.638 1.00 59.38 121 PHE A CA 1
ATOM 969 C C . PHE A 1 121 ? 2.924 14.218 -7.756 1.00 59.38 121 PHE A C 1
ATOM 971 O O . PHE A 1 121 ? 3.214 13.587 -6.734 1.00 59.38 121 PHE A O 1
ATOM 978 N N . PRO A 1 122 ? 3.369 13.809 -8.962 1.00 55.41 122 PRO A N 1
ATOM 979 C CA . PRO A 1 122 ? 4.395 12.783 -9.075 1.00 55.41 122 PRO A CA 1
ATOM 980 C C . PRO A 1 122 ? 5.626 13.274 -8.318 1.00 55.41 122 PRO A C 1
ATOM 982 O O . PRO A 1 122 ? 6.326 14.175 -8.776 1.00 55.41 122 PRO A O 1
ATOM 985 N N . ASN A 1 123 ? 5.888 12.699 -7.145 1.00 58.12 123 ASN A N 1
ATOM 986 C CA . ASN A 1 123 ? 7.203 12.830 -6.550 1.00 58.12 123 ASN A CA 1
ATOM 987 C C . ASN A 1 123 ? 8.169 12.208 -7.568 1.00 58.12 123 ASN A C 1
ATOM 989 O O . ASN A 1 123 ? 8.100 11.014 -7.857 1.00 58.12 123 ASN A O 1
ATOM 993 N N . THR A 1 124 ? 9.007 13.039 -8.180 1.00 52.97 124 THR A N 1
ATOM 994 C CA . THR A 1 124 ? 9.993 12.633 -9.187 1.00 52.97 124 THR A CA 1
ATOM 995 C C . THR A 1 124 ? 11.213 11.936 -8.567 1.00 52.97 124 THR A C 1
ATOM 997 O O . THR A 1 124 ? 12.218 11.766 -9.252 1.00 52.97 124 THR A O 1
ATOM 1000 N N . GLY A 1 125 ? 11.152 11.549 -7.286 1.00 63.16 125 GLY A N 1
ATOM 1001 C CA . GLY A 1 125 ? 12.269 11.047 -6.487 1.00 63.16 125 GLY A CA 1
ATOM 1002 C C . GLY A 1 125 ? 11.957 9.813 -5.627 1.00 63.16 125 GLY A C 1
ATOM 1003 O O . GLY A 1 125 ? 11.132 8.971 -5.973 1.00 63.16 125 GLY A O 1
ATOM 1004 N N . THR A 1 126 ? 12.690 9.685 -4.517 1.00 69.69 126 THR A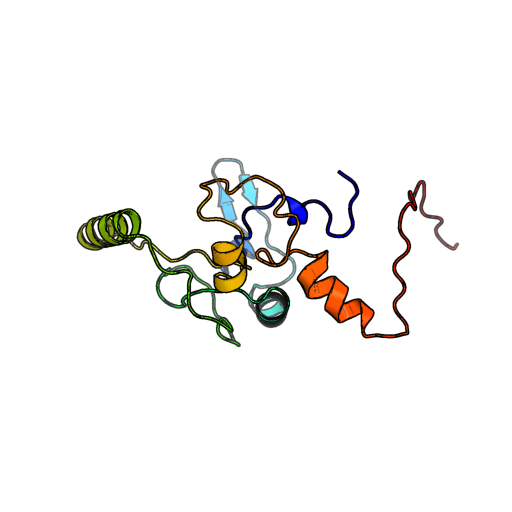 N 1
ATOM 1005 C CA . THR A 1 126 ? 12.839 8.471 -3.685 1.00 69.69 126 THR A CA 1
ATOM 1006 C C . THR A 1 126 ? 11.876 8.376 -2.497 1.00 69.69 126 THR A C 1
ATOM 1008 O O . THR A 1 126 ? 11.859 7.355 -1.814 1.00 69.69 126 THR A O 1
ATOM 1011 N N . GLY A 1 127 ? 11.080 9.417 -2.231 1.00 83.00 127 GLY A N 1
ATOM 1012 C CA . GLY A 1 127 ? 10.220 9.479 -1.043 1.00 83.00 127 GLY A CA 1
ATOM 1013 C C . GLY A 1 127 ? 8.993 8.566 -1.104 1.00 83.00 127 GLY A C 1
ATOM 1014 O O . GLY A 1 127 ? 8.523 8.109 -0.070 1.00 83.00 127 GLY A O 1
ATOM 1015 N N . LYS A 1 128 ? 8.473 8.266 -2.299 1.00 87.62 128 LYS A N 1
ATOM 1016 C CA . LYS A 1 128 ? 7.308 7.390 -2.489 1.00 87.62 128 LYS A CA 1
ATOM 1017 C C . LYS A 1 128 ? 7.735 6.068 -3.122 1.00 87.62 128 LYS A C 1
ATOM 1019 O O . LYS A 1 128 ? 8.423 6.065 -4.143 1.00 87.62 128 LYS A O 1
ATOM 1024 N N . VAL A 1 129 ? 7.326 4.950 -2.529 1.00 91.19 129 VAL A N 1
ATOM 1025 C CA . VAL A 1 129 ? 7.685 3.610 -3.007 1.00 91.19 129 VAL A CA 1
ATOM 1026 C C . VAL A 1 129 ? 6.621 3.120 -3.977 1.00 91.19 129 VAL A C 1
ATOM 1028 O O . VAL A 1 129 ? 5.638 2.516 -3.578 1.00 91.19 129 VAL A O 1
ATOM 1031 N N . ASP A 1 130 ? 6.804 3.393 -5.261 1.00 91.69 130 ASP A N 1
ATOM 1032 C CA . ASP A 1 130 ? 5.888 2.985 -6.321 1.00 91.69 130 ASP A CA 1
ATOM 1033 C C . ASP A 1 130 ? 6.283 1.630 -6.944 1.00 91.69 130 ASP A C 1
ATOM 1035 O O . ASP A 1 130 ? 7.288 1.015 -6.580 1.00 91.69 130 ASP A O 1
ATOM 1039 N N . ALA A 1 131 ? 5.490 1.137 -7.900 1.00 92.75 131 ALA A N 1
ATOM 1040 C CA . ALA A 1 131 ? 5.723 -0.164 -8.529 1.00 92.75 131 ALA A CA 1
ATOM 1041 C C . ALA A 1 131 ? 7.063 -0.248 -9.286 1.00 92.75 131 ALA A C 1
ATOM 1043 O O . ALA A 1 131 ? 7.596 -1.343 -9.450 1.00 92.75 131 ALA A O 1
ATOM 1044 N N . GLN A 1 132 ? 7.621 0.878 -9.745 1.00 92.25 132 GLN A N 1
ATOM 1045 C CA . GLN A 1 132 ? 8.974 0.903 -10.291 1.00 92.25 132 GLN A CA 1
ATOM 1046 C C . GLN A 1 132 ? 10.010 0.825 -9.170 1.00 92.25 132 GLN A C 1
ATOM 1048 O O . GLN A 1 132 ? 10.904 -0.009 -9.249 1.00 92.25 132 GLN A O 1
ATOM 1053 N N . THR A 1 133 ? 9.928 1.704 -8.166 1.00 90.56 133 THR A N 1
ATOM 1054 C CA . THR A 1 133 ? 11.006 1.862 -7.175 1.00 90.56 133 THR A CA 1
ATOM 1055 C C . THR A 1 133 ? 11.089 0.704 -6.183 1.00 90.56 133 THR A C 1
ATOM 1057 O O . THR A 1 133 ? 12.198 0.379 -5.765 1.00 90.56 133 THR A O 1
ATOM 1060 N N . GLY A 1 134 ? 9.968 0.047 -5.869 1.00 91.94 134 GLY A N 1
ATOM 1061 C CA . GLY A 1 134 ? 9.920 -1.168 -5.051 1.00 91.94 134 GLY A CA 1
ATOM 1062 C C . GLY A 1 134 ? 10.035 -2.456 -5.881 1.00 91.94 134 GLY A C 1
ATOM 1063 O O . GLY A 1 134 ? 11.144 -2.906 -6.176 1.00 91.94 134 GLY A O 1
ATOM 1064 N N . PRO A 1 135 ? 8.907 -3.079 -6.271 1.00 93.88 135 PRO A N 1
ATOM 1065 C CA . PRO A 1 135 ? 8.898 -4.447 -6.789 1.00 93.88 135 PRO A CA 1
ATOM 1066 C C . PRO A 1 135 ? 9.624 -4.622 -8.126 1.00 93.88 135 PRO A C 1
ATOM 1068 O O . PRO A 1 135 ? 10.249 -5.659 -8.328 1.00 93.88 135 PRO A O 1
ATOM 1071 N N . LEU A 1 136 ? 9.580 -3.646 -9.043 1.00 94.62 136 LEU A N 1
ATOM 1072 C CA . LEU A 1 136 ? 10.297 -3.776 -10.315 1.00 94.62 136 LEU A CA 1
ATOM 1073 C C . LEU A 1 136 ? 11.817 -3.679 -10.135 1.00 94.62 136 LEU A C 1
ATOM 1075 O O . LEU A 1 136 ? 12.534 -4.436 -10.781 1.00 94.62 136 LEU A O 1
ATOM 1079 N N . THR A 1 137 ? 12.309 -2.793 -9.260 1.00 93.38 137 THR A N 1
ATOM 1080 C CA . THR A 1 137 ? 13.736 -2.750 -8.893 1.00 93.38 137 THR A CA 1
ATOM 1081 C C . THR A 1 137 ? 14.201 -4.109 -8.378 1.00 93.38 137 THR A C 1
ATOM 1083 O O . THR A 1 137 ? 15.229 -4.602 -8.833 1.00 93.38 137 THR A O 1
ATOM 1086 N N . GLU A 1 138 ? 13.426 -4.730 -7.481 1.00 94.38 138 GLU A N 1
ATOM 1087 C CA . GLU A 1 138 ? 13.739 -6.055 -6.935 1.00 94.38 138 GLU A CA 1
ATOM 1088 C C . GLU A 1 138 ? 13.710 -7.136 -8.024 1.00 94.38 138 GLU A C 1
ATOM 1090 O O . GLU A 1 138 ? 14.655 -7.908 -8.157 1.00 94.38 138 GLU A O 1
ATOM 1095 N N . ALA A 1 139 ? 12.670 -7.163 -8.862 1.00 95.69 139 ALA A N 1
ATOM 1096 C CA . ALA A 1 139 ? 12.558 -8.132 -9.953 1.00 95.69 139 ALA A CA 1
ATOM 1097 C C . ALA A 1 139 ? 13.730 -8.040 -10.944 1.00 95.69 139 ALA A C 1
ATOM 1099 O O . ALA A 1 139 ? 14.245 -9.061 -11.389 1.00 95.69 139 ALA A O 1
ATOM 1100 N N . LEU A 1 140 ? 14.199 -6.831 -11.262 1.00 96.19 140 LEU A N 1
ATOM 1101 C CA . LEU A 1 140 ? 15.318 -6.620 -12.188 1.00 96.19 140 LEU A CA 1
ATOM 1102 C C . LEU A 1 140 ? 16.692 -7.006 -11.609 1.00 96.19 140 LEU A C 1
ATOM 1104 O O . LEU A 1 140 ? 17.692 -6.916 -12.322 1.00 96.19 140 LEU A O 1
ATOM 1108 N N . THR A 1 141 ? 16.766 -7.460 -10.353 1.00 96.62 141 THR A N 1
ATOM 1109 C CA . THR A 1 141 ? 17.971 -8.125 -9.829 1.00 96.62 141 THR A CA 1
ATOM 1110 C C . THR A 1 141 ? 18.167 -9.521 -10.435 1.00 96.62 141 THR A C 1
ATOM 1112 O O . THR A 1 141 ? 19.306 -9.989 -10.542 1.00 96.62 141 THR A O 1
ATOM 1115 N N . ASP A 1 142 ? 17.087 -10.169 -10.891 1.00 97.44 142 ASP A N 1
ATOM 1116 C CA . ASP A 1 142 ? 17.145 -11.428 -11.630 1.00 97.44 142 ASP A CA 1
ATOM 1117 C C . ASP A 1 142 ? 17.545 -11.168 -13.090 1.00 97.44 142 ASP A C 1
ATOM 1119 O O . ASP A 1 142 ? 16.861 -10.479 -13.848 1.00 97.44 142 ASP A O 1
ATOM 1123 N N . ARG A 1 143 ? 18.654 -11.783 -13.514 1.00 96.69 143 ARG A N 1
ATOM 1124 C CA . ARG A 1 143 ? 19.196 -11.651 -14.875 1.00 96.69 143 ARG A CA 1
ATOM 1125 C C . ARG A 1 143 ? 18.303 -12.261 -15.957 1.00 96.69 143 ARG A C 1
ATOM 1127 O O . ARG A 1 143 ? 18.523 -11.980 -17.132 1.00 96.69 143 ARG A O 1
ATOM 1134 N N . ASN A 1 144 ? 17.332 -13.093 -15.585 1.00 97.62 144 ASN A N 1
ATOM 1135 C CA . ASN A 1 144 ? 16.358 -13.668 -16.511 1.00 97.62 144 ASN A CA 1
ATOM 1136 C C . ASN A 1 144 ? 15.205 -12.708 -16.834 1.00 97.62 144 ASN A C 1
ATOM 1138 O O . ASN A 1 144 ? 14.410 -12.993 -17.729 1.00 97.62 144 ASN A O 1
ATOM 1142 N N . ILE A 1 145 ? 15.098 -11.580 -16.128 1.00 97.50 145 ILE A N 1
ATOM 1143 C CA . ILE A 1 145 ? 14.044 -10.589 -16.333 1.00 97.50 145 ILE A CA 1
ATOM 1144 C C . ILE A 1 145 ? 14.612 -9.404 -17.117 1.00 97.50 145 ILE A C 1
ATOM 1146 O O . ILE A 1 145 ? 15.644 -8.831 -16.773 1.00 97.50 145 ILE A O 1
ATOM 1150 N N . ARG A 1 146 ? 13.910 -9.006 -18.184 1.00 96.38 146 ARG A N 1
ATOM 1151 C CA . ARG A 1 1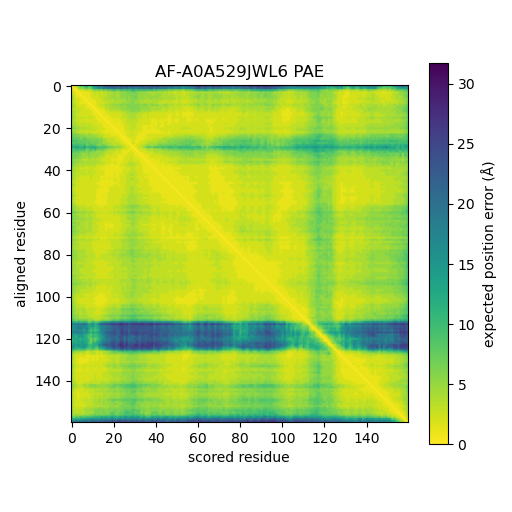46 ? 14.248 -7.835 -19.002 1.00 96.38 146 ARG A CA 1
ATOM 1152 C C . ARG A 1 146 ? 13.045 -6.911 -19.118 1.00 96.38 146 ARG A C 1
ATOM 1154 O O . ARG A 1 146 ? 11.962 -7.349 -19.491 1.00 96.38 146 ARG A O 1
ATOM 1161 N N . LEU A 1 147 ? 13.259 -5.628 -18.843 1.00 95.31 147 LEU A N 1
ATOM 1162 C CA . LEU A 1 147 ? 12.271 -4.582 -19.083 1.00 95.31 147 LEU A CA 1
ATOM 1163 C C . LEU A 1 147 ? 12.437 -4.026 -20.501 1.00 95.31 147 LEU A C 1
ATOM 1165 O O . LEU A 1 147 ? 13.488 -3.479 -20.832 1.00 95.31 147 LEU A O 1
ATOM 1169 N N . GLU A 1 148 ? 11.388 -4.117 -21.312 1.00 95.25 148 GLU A N 1
ATOM 1170 C CA . GLU A 1 148 ? 11.277 -3.378 -22.570 1.00 95.25 148 GLU A CA 1
ATOM 1171 C C . GLU A 1 148 ? 10.400 -2.141 -22.360 1.00 95.25 148 GLU A C 1
ATOM 1173 O O . GLU A 1 148 ? 9.287 -2.231 -21.843 1.00 95.25 148 GLU A O 1
AT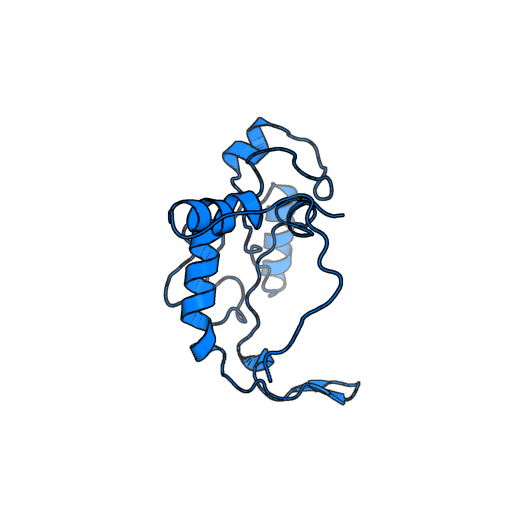OM 1178 N N . THR A 1 149 ? 10.908 -0.968 -22.735 1.00 94.50 149 THR A N 1
ATOM 1179 C CA . THR A 1 149 ? 10.184 0.306 -22.634 1.00 94.50 149 THR A CA 1
ATOM 1180 C C . THR A 1 149 ? 9.883 0.855 -24.023 1.00 94.50 149 THR A C 1
ATOM 1182 O O . THR A 1 149 ? 10.539 0.504 -24.999 1.00 94.50 149 THR A O 1
ATOM 1185 N N . GLY A 1 150 ? 8.852 1.698 -24.129 1.00 92.25 150 GLY A N 1
ATOM 1186 C CA . GLY A 1 150 ? 8.409 2.223 -25.426 1.00 92.25 150 GLY A CA 1
ATOM 1187 C C . GLY A 1 150 ? 7.741 1.181 -26.332 1.00 92.25 150 GLY A C 1
ATOM 1188 O O . GLY A 1 150 ? 7.512 1.464 -27.503 1.00 92.25 150 GLY A O 1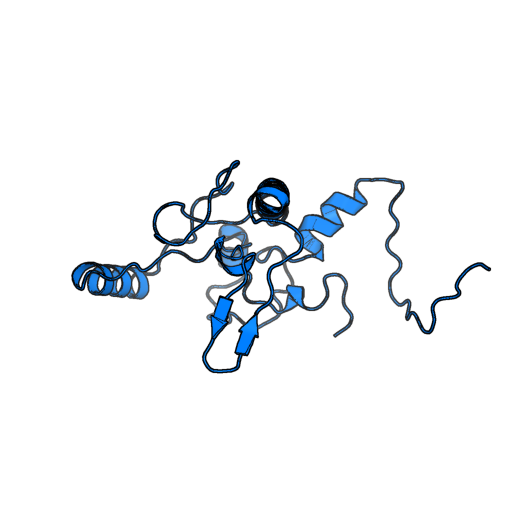
ATOM 1189 N N . ALA A 1 151 ? 7.414 0.001 -25.801 1.00 93.38 151 ALA A N 1
ATOM 1190 C CA . ALA A 1 151 ? 6.674 -1.035 -26.508 1.00 93.38 151 ALA A CA 1
ATOM 1191 C C . ALA A 1 151 ? 5.162 -0.861 -26.289 1.00 93.38 151 ALA A C 1
ATOM 1193 O O . ALA A 1 151 ? 4.704 -0.718 -25.152 1.00 93.38 151 ALA A O 1
ATOM 1194 N N . HIS A 1 152 ? 4.387 -0.883 -27.373 1.00 94.12 152 HIS A N 1
ATOM 1195 C CA . HIS A 1 152 ? 2.926 -0.892 -27.341 1.00 94.12 152 HIS A CA 1
ATOM 1196 C C . HIS A 1 152 ? 2.430 -2.253 -27.834 1.00 94.12 152 HIS A C 1
ATOM 1198 O O . HIS A 1 152 ? 2.750 -2.657 -28.948 1.00 94.12 152 HIS A O 1
ATOM 1204 N N . VAL A 1 153 ? 1.689 -2.973 -26.991 1.00 94.06 153 VAL A N 1
ATOM 1205 C CA . VAL A 1 153 ? 1.120 -4.281 -27.346 1.00 94.06 153 VAL A CA 1
ATOM 1206 C C . VAL A 1 153 ? -0.200 -4.056 -28.083 1.00 94.06 153 VAL A C 1
ATOM 1208 O O . VAL A 1 153 ? -1.132 -3.517 -27.493 1.00 94.06 153 VAL A O 1
ATOM 1211 N N . GLU A 1 154 ? -0.280 -4.471 -29.350 1.00 96.50 154 GLU A N 1
ATOM 1212 C CA . GLU A 1 154 ? -1.485 -4.302 -30.181 1.00 96.50 154 GLU A CA 1
ATOM 1213 C C . GLU A 1 154 ? -2.426 -5.513 -30.132 1.00 96.50 154 GLU A C 1
ATOM 1215 O O . GLU A 1 154 ? -3.643 -5.355 -30.041 1.00 96.50 154 GLU A O 1
ATOM 1220 N N . TYR A 1 155 ? -1.878 -6.728 -30.175 1.00 95.88 155 TYR A N 1
ATOM 1221 C CA . TYR A 1 155 ? -2.649 -7.969 -30.148 1.00 95.88 155 TYR A CA 1
ATOM 1222 C C . TYR A 1 155 ? -1.871 -9.094 -29.458 1.00 95.88 155 TYR A C 1
ATOM 1224 O O . TYR A 1 155 ? -0.650 -9.038 -29.316 1.00 95.88 155 TYR A O 1
ATOM 1232 N N . LEU A 1 156 ? -2.601 -10.123 -29.023 1.00 95.69 156 LEU A N 1
ATOM 1233 C CA . LEU A 1 156 ? -2.048 -11.372 -28.504 1.00 95.69 156 LEU A CA 1
ATOM 1234 C C . LEU A 1 156 ? -2.328 -12.478 -29.523 1.00 95.69 156 LEU A C 1
ATOM 1236 O O . LEU A 1 156 ? -3.482 -12.699 -29.887 1.00 95.69 156 LEU A O 1
ATOM 1240 N N . GLU A 1 157 ? -1.286 -13.166 -29.979 1.00 95.19 157 GLU A N 1
ATOM 1241 C CA . GLU A 1 157 ? -1.418 -14.333 -30.852 1.00 95.19 157 GLU A CA 1
ATOM 1242 C C . GLU A 1 157 ? -1.471 -15.602 -29.995 1.00 95.19 157 GLU A C 1
ATOM 1244 O O . GLU A 1 157 ? -0.539 -15.900 -29.248 1.00 95.19 157 GLU A O 1
ATOM 1249 N N . ALA A 1 158 ? -2.584 -16.335 -30.064 1.00 93.75 158 ALA A N 1
ATOM 1250 C CA . ALA A 1 158 ? -2.716 -17.613 -29.378 1.00 93.75 158 ALA A CA 1
ATOM 1251 C C . ALA A 1 158 ? -2.141 -18.729 -30.253 1.00 93.75 158 ALA A C 1
ATOM 1253 O O . ALA A 1 158 ? -2.523 -18.878 -31.413 1.00 93.75 158 ALA A O 1
ATOM 1254 N N . SER A 1 159 ? -1.246 -19.534 -29.685 1.00 84.25 159 SER A N 1
ATOM 1255 C CA . SER A 1 159 ? -0.804 -20.773 -30.318 1.00 84.25 159 SER A CA 1
ATOM 1256 C C . SER A 1 159 ? -1.982 -21.743 -30.444 1.00 84.25 159 SER A C 1
ATOM 1258 O O . SER A 1 159 ? -2.676 -21.996 -29.456 1.00 84.25 159 SER A O 1
ATOM 1260 N N . SER A 1 160 ? -2.189 -22.263 -31.653 1.00 71.06 160 SER A N 1
ATOM 1261 C CA . SER A 1 160 ? -3.121 -23.356 -31.966 1.00 71.06 160 SER A CA 1
ATOM 1262 C C . SER A 1 160 ? -2.713 -24.681 -31.336 1.00 71.06 160 SER A C 1
ATOM 1264 O O . SER A 1 160 ? -1.486 -24.938 -31.313 1.00 71.06 160 SER A O 1
#

pLDDT: mean 90.94, std 11.36, range [52.03, 98.56]

Foldseek 3Di:
DADVLPCLLFDLQQLADDFQCLQDWDQDPVGIDHHHPDTPVVCQVVSLVVLVLLQWAFDPPLDPRRDDHPHDRPHHADDDDPVRVVVCVVCVVVVHRDGGGTGSFPVVVVVVVDPDPDSGDRPPDDGGRGCCNGPVVVVVVDPVDDDDPPDDDDDDDDDD

Mean predicted aligned error: 5.27 Å

Secondary structure (DSSP, 8-state):
---TTGGGGTS--B-PPPPGGGGS-EEETTEEEPPPSS-HHHHHHHHHHHHHHTT-B--TTSSTT----SS--SBPPPPPPHHHHHHHHHHHHTT----PPPB-B-HHHHHHH-----SSS---SSSB--TIIIIIHHHTTSTT-----S------PPP-

Radius of gyration: 19.13 Å; Cα contacts (8 Å, |Δi|>4): 197; chains: 1; bounding box: 47×45×55 Å

Nearest PDB structures (foldseek):
  8grj-assembly1_B  TM=8.668E-01  e=3.818E-04  Burkholderia cepacia
  8k6j-assembly1_A  TM=8.689E-01  e=8.361E-04  Gluconobacter japonicus
  8k6k-assembly1_A  TM=8.688E-01  e=2.378E-03  Gluconobacter japonicus
  8xcm-assembly1_A  TM=8.551E-01  e=3.296E-03  Gluconobacter japonicus
  7wsq-assembly1_D  TM=8.595E-01  e=1.299E-02  Gluconobacter japonicus